Protein AF-Q5UYS5-F1 (afdb_monomer_lite)

Sequence (102 aa):
MVGASEKARARRQLAERAYGKGWRSFDYPACERCSPDSDGIPYCQWKDRAVRESDDCGPDCGGHEAADPPAVDGDSLRAERTPWRADPDGRGRRQSGLDRFG

Radius of gyration: 20.95 Å; chains: 1; bounding box: 36×44×56 Å

InterPro domains:
  IPR043901 Protein of unknown function DUF5787 [PF19100] (2-65)

Organism: Haloarcula marismortui (strain ATCC 43049 / DSM 3752 / JCM 8966 / VKM B-1809) (NCBI:txid272569)

Structure (mmCIF, N/CA/C/O backbone):
data_AF-Q5UYS5-F1
#
_entry.id   AF-Q5UYS5-F1
#
loop_
_atom_site.group_PDB
_atom_site.id
_atom_site.type_symbol
_atom_site.label_atom_id
_atom_site.label_alt_id
_atom_site.label_comp_id
_atom_site.label_asym_id
_atom_site.label_entity_id
_atom_site.label_seq_id
_atom_site.pdbx_PDB_ins_code
_atom_site.Cartn_x
_atom_site.Cartn_y
_atom_site.Cartn_z
_atom_site.occupancy
_atom_site.B_iso_or_equiv
_atom_site.auth_seq_id
_atom_site.auth_comp_id
_atom_site.auth_asym_id
_atom_site.auth_atom_id
_atom_site.pdbx_PDB_model_num
ATOM 1 N N . MET A 1 1 ? -12.764 23.679 -29.410 1.00 69.00 1 MET A N 1
ATOM 2 C CA . MET A 1 1 ? -11.428 23.053 -29.260 1.00 69.00 1 MET A CA 1
ATOM 3 C C . MET A 1 1 ? -11.132 22.967 -27.769 1.00 69.00 1 MET A C 1
ATOM 5 O O . MET A 1 1 ? -11.297 23.977 -27.104 1.00 69.00 1 MET A O 1
ATOM 9 N N . VAL A 1 2 ? -10.768 21.800 -27.230 1.00 82.69 2 VAL A N 1
ATOM 10 C CA . VAL A 1 2 ? -10.487 21.651 -25.785 1.00 82.69 2 VAL A CA 1
ATOM 11 C C . VAL A 1 2 ? -9.112 22.243 -25.452 1.00 82.69 2 VAL A C 1
ATOM 13 O O . VAL A 1 2 ? -8.126 21.912 -26.122 1.00 82.69 2 VAL A O 1
ATOM 16 N N . GLY A 1 3 ? -9.050 23.097 -24.425 1.00 94.56 3 GLY A N 1
ATOM 17 C CA . GLY A 1 3 ? -7.836 23.796 -23.990 1.00 94.56 3 GLY A CA 1
ATOM 18 C C . GLY A 1 3 ? -6.810 22.892 -23.293 1.00 94.56 3 GLY A C 1
ATOM 19 O O . GLY A 1 3 ? -7.115 21.782 -22.856 1.00 94.56 3 GLY A O 1
ATOM 20 N N . ALA A 1 4 ? -5.564 23.358 -23.179 1.00 95.06 4 ALA A N 1
ATOM 21 C CA . ALA A 1 4 ? -4.472 22.572 -22.593 1.00 95.06 4 ALA A CA 1
ATOM 22 C C . ALA A 1 4 ? -4.698 22.230 -21.105 1.00 95.06 4 ALA A C 1
ATOM 24 O O . ALA A 1 4 ? -4.446 21.099 -20.691 1.00 95.06 4 ALA A O 1
ATOM 25 N N . SER A 1 5 ? -5.225 23.173 -20.319 1.00 94.38 5 SER A N 1
ATOM 26 C CA . SER A 1 5 ? -5.543 22.983 -18.895 1.00 94.38 5 SER A CA 1
ATOM 27 C C . SER A 1 5 ? -6.643 21.943 -18.677 1.00 94.38 5 SER A C 1
ATOM 29 O O . SER A 1 5 ? -6.548 21.091 -17.796 1.00 94.38 5 SER A O 1
ATOM 31 N N . GLU A 1 6 ? -7.663 21.965 -19.527 1.00 96.44 6 GLU A N 1
ATOM 32 C CA . GLU A 1 6 ? -8.788 21.037 -19.479 1.00 96.44 6 GLU A CA 1
ATOM 33 C C . GLU A 1 6 ? -8.343 19.610 -19.839 1.00 96.44 6 GLU A C 1
ATOM 35 O O . GLU A 1 6 ? -8.683 18.652 -19.141 1.00 96.44 6 GLU A O 1
ATOM 40 N N . LYS A 1 7 ? -7.455 19.475 -20.836 1.00 94.50 7 LYS A N 1
ATOM 41 C CA . LYS A 1 7 ? -6.773 18.207 -21.144 1.00 94.50 7 LYS A CA 1
ATOM 42 C C . LYS A 1 7 ? -5.914 17.716 -19.978 1.00 94.50 7 LYS A C 1
ATOM 44 O O . LYS A 1 7 ? -5.927 16.522 -19.686 1.00 94.50 7 LYS A O 1
ATOM 49 N N . ALA A 1 8 ? -5.174 18.600 -19.307 1.00 95.00 8 ALA A N 1
ATOM 50 C CA . ALA A 1 8 ? -4.351 18.230 -18.156 1.00 95.00 8 ALA A CA 1
ATOM 51 C C . ALA A 1 8 ? -5.208 17.724 -16.983 1.00 95.00 8 ALA A C 1
ATOM 53 O O . ALA A 1 8 ? -4.907 16.678 -16.408 1.00 95.00 8 ALA A O 1
ATOM 54 N N . ARG A 1 9 ? -6.324 18.404 -16.684 1.00 94.69 9 ARG A N 1
ATOM 55 C CA . ARG A 1 9 ? -7.273 17.993 -15.638 1.00 94.69 9 ARG A CA 1
ATOM 56 C C . ARG A 1 9 ? -7.882 16.623 -15.930 1.00 94.69 9 ARG A C 1
ATOM 58 O O . ARG A 1 9 ? -7.895 15.768 -15.050 1.00 94.69 9 ARG A O 1
ATOM 65 N N . ALA A 1 10 ? -8.339 16.404 -17.164 1.00 94.56 10 ALA A N 1
ATOM 66 C CA . ALA A 1 10 ? -8.924 15.131 -17.577 1.00 94.56 10 ALA A CA 1
ATOM 67 C C . ALA A 1 10 ? -7.905 13.979 -17.517 1.00 94.56 10 ALA A C 1
ATOM 69 O O . ALA A 1 10 ? -8.226 12.897 -17.034 1.00 94.56 10 ALA A O 1
ATOM 70 N N . ARG A 1 11 ? -6.657 14.216 -17.947 1.00 94.56 11 ARG A N 1
ATOM 71 C CA . ARG A 1 11 ? -5.570 13.228 -17.846 1.00 94.56 11 ARG A CA 1
ATOM 72 C C . ARG A 1 11 ? -5.245 12.875 -16.402 1.00 94.56 11 ARG A C 1
ATOM 74 O O . ARG A 1 11 ? -5.061 11.700 -16.113 1.00 94.56 11 ARG A O 1
ATOM 81 N N . ARG A 1 12 ? -5.214 13.865 -15.505 1.00 86.75 12 ARG A N 1
ATOM 82 C CA . ARG A 1 12 ? -4.979 13.631 -14.078 1.00 86.75 12 ARG A CA 1
ATOM 83 C C . ARG A 1 12 ? -6.090 12.787 -13.457 1.00 86.75 12 ARG A C 1
ATOM 85 O O . ARG A 1 12 ? -5.783 11.773 -12.856 1.00 86.75 12 ARG A O 1
ATOM 92 N N . GLN A 1 13 ? -7.357 13.120 -13.695 1.00 87.00 13 GLN A N 1
ATOM 93 C CA . GLN A 1 13 ? -8.489 12.326 -13.191 1.00 87.00 13 GLN A CA 1
ATOM 94 C C . GLN A 1 13 ? -8.509 10.906 -13.761 1.00 87.00 13 GLN A C 1
ATOM 96 O O . GLN A 1 13 ? -8.809 9.945 -13.056 1.00 87.00 13 GLN A O 1
ATOM 101 N N . LEU A 1 14 ? -8.169 10.754 -15.045 1.00 86.19 14 LEU A N 1
ATOM 102 C CA . LEU A 1 14 ? -8.024 9.440 -15.657 1.00 86.19 14 LEU A CA 1
ATOM 103 C C . LEU A 1 14 ? -6.888 8.653 -15.001 1.00 86.19 14 LEU A C 1
ATOM 105 O O . LEU A 1 14 ? -7.077 7.476 -14.727 1.00 86.19 14 LEU A O 1
ATOM 109 N N . ALA A 1 15 ? -5.750 9.293 -14.728 1.00 79.56 15 ALA A N 1
ATOM 110 C CA . ALA A 1 15 ? -4.618 8.670 -14.055 1.00 79.56 15 ALA A CA 1
ATOM 111 C C . ALA A 1 15 ? -4.951 8.303 -12.599 1.00 79.56 15 ALA A C 1
ATOM 113 O O . ALA A 1 15 ? -4.675 7.190 -12.181 1.00 79.56 15 ALA A O 1
ATOM 114 N N . GLU A 1 16 ? -5.625 9.172 -11.852 1.00 78.88 16 GLU A N 1
ATOM 115 C CA . GLU A 1 16 ? -6.111 8.896 -10.493 1.00 78.88 16 GLU A CA 1
ATOM 116 C C . GLU A 1 16 ? -7.126 7.743 -10.483 1.00 78.88 16 GLU A C 1
ATOM 118 O O . GLU A 1 16 ? -7.099 6.889 -9.606 1.00 78.88 16 GLU A O 1
ATOM 123 N N . ARG A 1 17 ? -7.994 7.637 -11.493 1.00 75.06 17 ARG A N 1
ATOM 124 C CA . ARG A 1 17 ? -8.952 6.526 -11.588 1.00 75.06 17 ARG A CA 1
ATOM 125 C C . ARG A 1 17 ? -8.301 5.217 -12.040 1.00 75.06 17 ARG A C 1
ATOM 127 O O . ARG A 1 17 ? -8.645 4.157 -11.526 1.00 75.06 17 ARG A O 1
ATOM 134 N N . ALA A 1 18 ? -7.424 5.289 -13.039 1.00 70.31 18 ALA A N 1
ATOM 135 C CA . ALA A 1 18 ? -6.793 4.128 -13.661 1.00 70.31 18 ALA A CA 1
ATOM 136 C C . ALA A 1 18 ? -5.635 3.574 -12.823 1.00 70.31 18 ALA A C 1
ATOM 138 O O . ALA A 1 18 ? -5.451 2.363 -12.781 1.00 70.31 18 ALA A O 1
ATOM 139 N N . TYR A 1 19 ? -4.885 4.451 -12.154 1.00 64.94 19 TYR A N 1
ATOM 140 C CA . TYR A 1 19 ? -3.681 4.120 -11.388 1.00 64.94 19 TYR A CA 1
ATOM 141 C C . TYR A 1 19 ? -3.785 4.460 -9.893 1.00 64.94 19 TYR A C 1
ATOM 143 O O . TYR A 1 19 ? -3.000 3.934 -9.115 1.00 64.94 19 TYR A O 1
ATOM 151 N N . GLY A 1 20 ? -4.735 5.300 -9.460 1.00 58.28 20 GLY A N 1
ATOM 152 C CA . GLY A 1 20 ? -4.956 5.608 -8.034 1.00 58.28 20 GLY A CA 1
ATOM 153 C C . GLY A 1 20 ? -5.720 4.521 -7.274 1.00 58.28 20 GLY A C 1
ATOM 154 O O . GLY A 1 20 ? -5.755 4.526 -6.048 1.00 58.28 20 GLY A O 1
ATOM 155 N N . LYS A 1 21 ? -6.242 3.506 -7.973 1.00 55.44 21 LYS A N 1
ATOM 156 C CA . LYS A 1 21 ? -6.293 2.154 -7.407 1.00 55.44 21 LYS A CA 1
ATOM 157 C C . LYS A 1 21 ? -4.918 1.562 -7.650 1.00 55.44 21 LYS A C 1
ATOM 159 O O . LYS A 1 21 ? -4.702 0.989 -8.715 1.00 55.44 21 LYS A O 1
ATOM 164 N N . GLY A 1 22 ? -4.013 1.825 -6.707 1.00 50.88 22 GLY A N 1
ATOM 165 C CA . GLY A 1 22 ? -2.596 1.516 -6.806 1.00 50.88 22 GLY A CA 1
ATOM 166 C C . GLY A 1 22 ? -2.343 0.223 -7.567 1.00 50.88 22 GLY A C 1
ATOM 167 O O . GLY A 1 22 ? -2.967 -0.812 -7.308 1.00 50.88 22 GLY A O 1
ATOM 168 N N . TRP A 1 23 ? -1.380 0.270 -8.487 1.00 47.12 23 TRP A N 1
ATOM 169 C CA . TRP A 1 23 ? -0.546 -0.909 -8.673 1.00 47.12 23 TRP A CA 1
ATOM 170 C C . TRP A 1 23 ? -0.233 -1.431 -7.274 1.00 47.12 23 TRP A C 1
ATOM 172 O O . TRP A 1 23 ? 0.150 -0.637 -6.422 1.00 47.12 23 TRP A O 1
ATOM 182 N N . ARG A 1 24 ? -0.568 -2.698 -7.020 1.00 57.59 24 ARG A N 1
ATOM 183 C CA . ARG A 1 24 ? -0.666 -3.314 -5.691 1.00 57.59 24 ARG A CA 1
ATOM 184 C C . ARG A 1 24 ? 0.689 -3.337 -4.960 1.00 57.59 24 ARG A C 1
ATOM 186 O O . ARG A 1 24 ? 1.260 -4.403 -4.780 1.00 57.59 24 ARG A O 1
ATOM 193 N N . SER A 1 25 ? 1.218 -2.187 -4.564 1.00 53.34 25 SER A N 1
ATOM 194 C CA . SER A 1 25 ? 2.156 -2.063 -3.459 1.00 53.34 25 SER A CA 1
ATOM 195 C C . SER A 1 25 ? 1.300 -1.738 -2.246 1.00 53.34 25 SER A C 1
ATOM 197 O O . SER A 1 25 ? 0.832 -0.612 -2.086 1.00 53.34 25 SER A O 1
ATOM 199 N N . PHE A 1 26 ? 0.992 -2.764 -1.466 1.00 65.50 26 PHE A N 1
ATOM 200 C CA . PHE A 1 26 ? 0.429 -2.579 -0.142 1.00 65.50 26 PHE A CA 1
ATOM 201 C C . PHE A 1 26 ? 1.585 -2.752 0.826 1.00 65.50 26 PHE A C 1
ATOM 203 O O . PHE A 1 26 ? 2.241 -3.793 0.794 1.00 65.50 26 PHE A O 1
ATOM 210 N N . ASP A 1 27 ? 1.828 -1.748 1.659 1.00 80.56 27 ASP A N 1
ATOM 211 C CA . ASP A 1 27 ? 2.545 -2.010 2.895 1.00 80.56 27 ASP A CA 1
ATOM 212 C C . ASP A 1 27 ? 1.656 -2.913 3.754 1.00 80.56 27 ASP A C 1
ATOM 214 O O . ASP A 1 27 ? 0.425 -2.760 3.795 1.00 80.56 27 ASP A O 1
ATOM 218 N N . TYR A 1 28 ? 2.265 -3.910 4.392 1.00 89.06 28 TYR A N 1
ATOM 219 C CA . TYR A 1 28 ? 1.537 -4.732 5.344 1.00 89.06 28 TYR A CA 1
ATOM 220 C C . TYR A 1 28 ? 1.289 -3.917 6.619 1.00 89.06 28 TYR A C 1
ATOM 222 O O . TYR A 1 28 ? 2.202 -3.235 7.087 1.00 89.06 28 TYR A O 1
ATOM 230 N N . PRO A 1 29 ? 0.077 -3.978 7.201 1.00 91.88 29 PRO A N 1
ATOM 231 C CA . PRO A 1 29 ? -0.196 -3.329 8.475 1.00 91.88 29 PRO A CA 1
ATOM 232 C C . PRO A 1 29 ? 0.784 -3.788 9.560 1.00 91.88 29 PRO A C 1
ATOM 234 O O . PRO A 1 29 ? 0.935 -4.989 9.784 1.00 91.88 29 PRO A O 1
ATOM 237 N N . ALA A 1 30 ? 1.394 -2.834 10.266 1.00 94.31 30 ALA A N 1
ATOM 238 C CA . ALA A 1 30 ? 2.215 -3.060 11.460 1.00 94.31 30 ALA A CA 1
ATOM 239 C C . ALA A 1 30 ? 1.330 -3.419 12.672 1.00 94.31 30 ALA A C 1
ATOM 241 O O . ALA A 1 30 ? 1.215 -2.657 13.633 1.00 94.31 30 ALA A O 1
ATOM 242 N N . CYS A 1 31 ? 0.585 -4.522 12.567 1.00 95.75 31 CYS A N 1
ATOM 243 C CA . CYS A 1 31 ? -0.467 -4.892 13.504 1.00 95.75 31 CYS A CA 1
ATOM 244 C C . CYS A 1 31 ? -0.484 -6.404 13.751 1.00 95.75 31 CYS A C 1
ATOM 246 O O . CYS A 1 31 ? -0.633 -7.169 12.800 1.00 95.75 31 CYS A O 1
ATOM 248 N N . GLU A 1 32 ? -0.459 -6.826 15.017 1.00 95.56 32 GLU A N 1
ATOM 249 C CA . GLU A 1 32 ? -0.479 -8.239 15.442 1.00 95.56 32 GLU A CA 1
ATOM 250 C C . GLU A 1 32 ? -1.705 -8.989 14.896 1.00 95.56 32 GLU A C 1
ATOM 252 O O . GLU A 1 32 ? -1.682 -10.181 14.596 1.00 95.56 32 GLU A O 1
ATOM 257 N N . ARG A 1 33 ? -2.815 -8.269 14.710 1.00 94.12 33 ARG A N 1
ATOM 258 C CA . ARG A 1 33 ? -4.080 -8.838 14.221 1.00 94.12 33 ARG A CA 1
ATOM 259 C C . ARG A 1 33 ? -4.151 -8.960 12.704 1.00 94.12 33 ARG A C 1
ATOM 261 O O . ARG A 1 33 ? -5.178 -9.410 12.184 1.00 94.12 33 ARG A O 1
ATOM 268 N N . CYS A 1 34 ? -3.115 -8.527 11.991 1.00 94.44 34 CYS A N 1
ATOM 269 C CA . CYS A 1 34 ? -3.006 -8.694 10.554 1.00 94.44 34 CYS A CA 1
ATOM 270 C C . CYS A 1 34 ? -2.371 -10.051 10.237 1.00 94.44 34 CYS A C 1
ATOM 272 O O . CYS A 1 34 ? -1.179 -10.253 10.434 1.00 94.44 34 CYS A O 1
ATOM 274 N N . SER A 1 35 ? -3.163 -10.970 9.691 1.00 94.62 35 SER A N 1
ATOM 275 C CA . SER A 1 35 ? -2.691 -12.270 9.215 1.00 94.62 35 SER A CA 1
ATOM 276 C C . SER A 1 35 ? -2.953 -12.359 7.715 1.00 94.62 35 SER A C 1
ATOM 278 O O . SER A 1 35 ? -4.103 -12.515 7.319 1.00 94.62 35 SER A O 1
ATOM 280 N N . PRO A 1 36 ? -1.940 -12.173 6.854 1.00 92.50 36 PRO A N 1
ATOM 281 C CA . PRO A 1 36 ? -2.127 -12.326 5.420 1.00 92.50 36 PRO A CA 1
ATOM 282 C C . PRO A 1 36 ? -2.589 -13.742 5.071 1.00 92.50 36 PRO A C 1
ATOM 284 O O . PRO A 1 36 ? -2.118 -14.712 5.664 1.00 92.50 36 PRO A O 1
ATOM 287 N N . ASP A 1 37 ? -3.499 -13.863 4.109 1.00 89.06 37 ASP A N 1
ATOM 288 C CA . ASP A 1 37 ? -3.941 -15.169 3.621 1.00 89.06 37 ASP A CA 1
ATOM 289 C C . ASP A 1 37 ? -2.886 -15.842 2.719 1.00 89.06 37 ASP A C 1
ATOM 291 O O . ASP A 1 37 ? -1.800 -15.311 2.469 1.00 89.06 37 ASP A O 1
ATOM 295 N N . SER A 1 38 ? -3.214 -17.025 2.187 1.00 88.94 38 SER A N 1
ATOM 296 C CA . SER A 1 38 ? -2.333 -17.749 1.261 1.00 88.94 38 SER A CA 1
ATOM 297 C C . SER A 1 38 ? -2.000 -16.966 -0.008 1.00 88.94 38 SER A C 1
ATOM 299 O O . SER A 1 38 ? -1.049 -17.318 -0.701 1.00 88.94 38 SER A O 1
ATOM 301 N N . ASP A 1 39 ? -2.788 -15.944 -0.343 1.00 87.62 39 ASP A N 1
ATOM 302 C CA . ASP A 1 39 ? -2.599 -1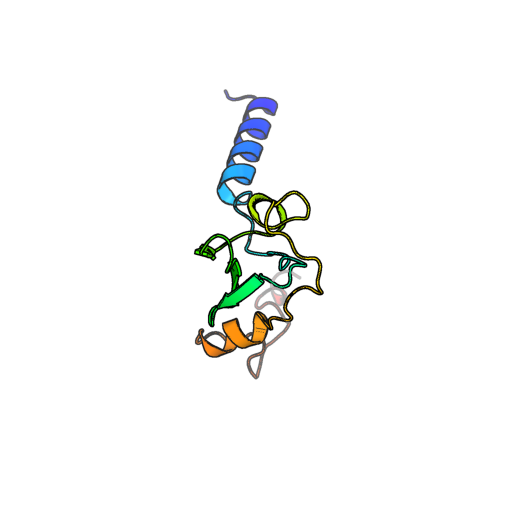5.092 -1.511 1.00 87.62 39 ASP A CA 1
ATOM 303 C C . ASP A 1 39 ? -1.724 -13.870 -1.208 1.00 87.62 39 ASP A C 1
ATOM 305 O O . ASP A 1 39 ? -1.452 -13.071 -2.109 1.00 87.62 39 ASP A O 1
ATOM 309 N N . GLY A 1 40 ? -1.266 -13.730 0.040 1.00 89.81 40 GLY A N 1
ATOM 310 C CA . GLY A 1 40 ? -0.553 -12.554 0.515 1.00 89.81 40 GLY A CA 1
ATOM 311 C C . GLY A 1 40 ? -1.468 -11.336 0.625 1.00 89.81 40 GLY A C 1
ATOM 312 O O . GLY A 1 40 ? -1.007 -10.202 0.533 1.00 89.81 40 GLY A O 1
ATOM 313 N N . ILE A 1 41 ? -2.781 -11.525 0.766 1.00 90.19 41 ILE A N 1
ATOM 314 C CA . ILE A 1 41 ? -3.704 -10.410 0.970 1.00 90.19 41 ILE A CA 1
ATOM 315 C C . ILE A 1 41 ? -3.788 -10.131 2.475 1.00 90.19 41 ILE A C 1
ATOM 317 O O . ILE A 1 41 ? -4.151 -11.034 3.229 1.00 90.19 41 ILE A O 1
ATOM 321 N N . PRO A 1 42 ? -3.496 -8.899 2.943 1.00 91.88 42 PRO A N 1
ATOM 322 C CA . PRO A 1 42 ? -3.632 -8.553 4.354 1.00 91.88 42 PRO A CA 1
ATOM 323 C C . PRO A 1 42 ? -5.068 -8.772 4.846 1.00 91.88 42 PRO A C 1
ATOM 325 O O . PRO A 1 42 ? -6.005 -8.145 4.338 1.00 91.88 42 PRO A O 1
ATOM 328 N N . TYR A 1 43 ? -5.241 -9.625 5.856 1.00 93.31 43 TYR A N 1
ATOM 329 C CA . TYR A 1 43 ? -6.530 -9.898 6.487 1.00 93.31 43 TYR A CA 1
ATOM 330 C C . TYR A 1 43 ? -6.504 -9.477 7.954 1.00 93.31 43 TYR A C 1
ATOM 332 O O . TYR A 1 43 ? -5.625 -9.870 8.720 1.00 93.31 43 TYR A O 1
ATOM 340 N N . CYS A 1 44 ? -7.474 -8.662 8.361 1.00 95.38 44 CYS A N 1
ATOM 341 C CA . CYS A 1 44 ? -7.606 -8.238 9.748 1.00 95.38 44 CYS A CA 1
ATOM 342 C C . CYS A 1 44 ? -8.545 -9.188 10.482 1.00 95.38 4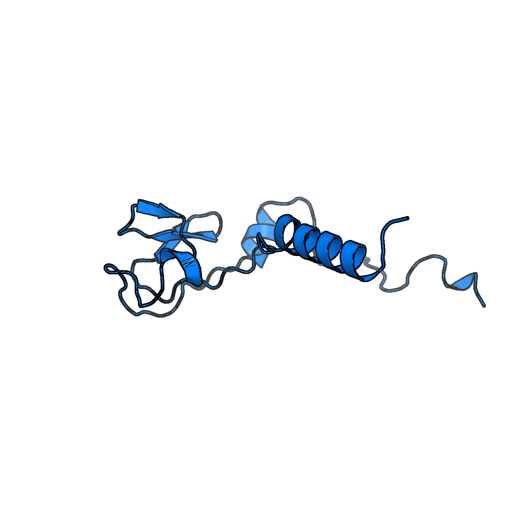4 CYS A C 1
ATOM 344 O O . CYS A 1 44 ? -9.745 -9.203 10.211 1.00 95.38 44 CYS A O 1
ATOM 346 N N . GLN A 1 45 ? -8.021 -9.906 11.473 1.00 95.12 45 GLN A N 1
ATOM 347 C CA . GLN A 1 45 ? -8.810 -10.840 12.280 1.00 95.12 45 GLN A CA 1
ATOM 348 C C . GLN A 1 45 ? -9.885 -10.131 13.120 1.00 95.12 45 GLN A C 1
ATOM 350 O O . GLN A 1 45 ? -10.935 -10.696 13.395 1.00 95.12 45 GLN A O 1
ATOM 355 N N . TRP A 1 46 ? -9.654 -8.872 13.509 1.00 95.25 46 TRP A N 1
ATOM 356 C CA . TRP A 1 46 ? -10.622 -8.098 14.296 1.00 95.25 46 TRP A CA 1
ATOM 357 C C . TRP A 1 46 ? -11.809 -7.581 13.471 1.00 95.25 46 TRP A C 1
ATOM 359 O O . TRP A 1 46 ? -12.928 -7.533 13.972 1.00 95.25 46 TRP A O 1
ATOM 369 N N . LYS A 1 47 ? -11.576 -7.188 12.211 1.00 94.62 47 LYS A N 1
ATOM 370 C CA . LYS A 1 47 ? -12.639 -6.726 11.296 1.00 94.62 47 LYS A CA 1
ATOM 371 C C . LYS A 1 47 ? -13.252 -7.858 10.474 1.00 94.62 47 LYS A C 1
ATOM 373 O O . LYS A 1 47 ? -14.231 -7.605 9.778 1.00 94.62 47 LYS A O 1
ATOM 378 N N . ASP A 1 48 ? -12.633 -9.033 10.511 1.00 95.62 48 ASP A N 1
ATOM 379 C CA . ASP A 1 48 ? -12.977 -10.215 9.725 1.00 95.62 48 ASP A CA 1
ATOM 380 C C . ASP A 1 48 ? -13.109 -9.922 8.219 1.00 95.62 48 ASP A C 1
ATOM 382 O O . ASP A 1 48 ? -14.114 -10.215 7.575 1.00 95.62 48 ASP A O 1
ATOM 386 N N . ARG A 1 49 ? -12.100 -9.242 7.657 1.00 94.25 49 ARG A N 1
ATOM 387 C CA . ARG A 1 49 ? -12.025 -8.938 6.220 1.00 94.25 49 ARG A CA 1
ATOM 388 C C . ARG A 1 49 ? -10.615 -8.573 5.771 1.00 94.25 49 ARG A C 1
ATOM 390 O O . ARG A 1 49 ? -9.770 -8.179 6.578 1.00 94.25 49 ARG A O 1
ATOM 39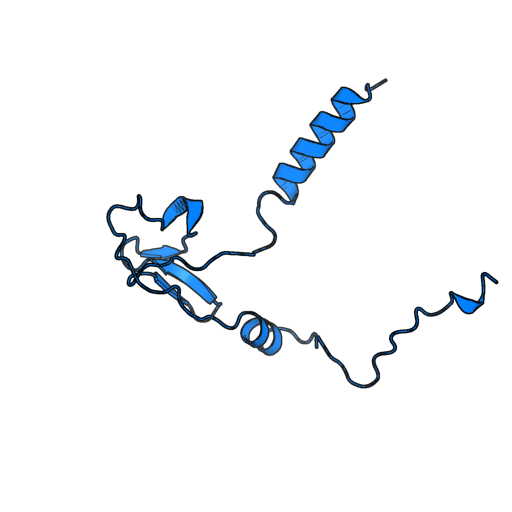7 N N . ALA A 1 50 ? -10.414 -8.577 4.454 1.00 92.81 50 ALA A N 1
ATOM 398 C CA . ALA A 1 50 ? -9.251 -7.963 3.826 1.00 92.81 50 ALA A CA 1
ATOM 399 C C . ALA A 1 50 ? -9.200 -6.444 4.089 1.00 92.81 50 ALA A C 1
ATOM 401 O O . ALA A 1 50 ? -10.233 -5.755 4.089 1.00 92.81 50 ALA A O 1
ATOM 402 N N . VAL A 1 51 ? -7.991 -5.929 4.310 1.00 90.88 51 VAL A N 1
ATOM 403 C CA . VAL A 1 51 ? -7.729 -4.537 4.706 1.00 90.88 51 VAL A CA 1
ATOM 404 C C . VAL A 1 51 ? -6.537 -3.949 3.960 1.00 90.88 51 VAL A C 1
ATOM 406 O O . VAL A 1 51 ? -5.705 -4.669 3.412 1.00 90.88 51 VAL A O 1
ATOM 409 N N . ARG A 1 52 ? -6.429 -2.621 3.977 1.00 87.38 52 ARG A N 1
ATOM 410 C CA . ARG A 1 52 ? -5.190 -1.899 3.661 1.00 87.38 52 ARG A CA 1
ATOM 411 C C . ARG A 1 52 ? -4.652 -1.203 4.898 1.00 87.38 52 ARG A C 1
ATOM 413 O O . ARG A 1 52 ? -5.437 -0.723 5.712 1.00 87.38 52 ARG A O 1
ATOM 420 N N . GLU A 1 53 ? -3.333 -1.109 5.007 1.00 87.12 53 GLU A N 1
AT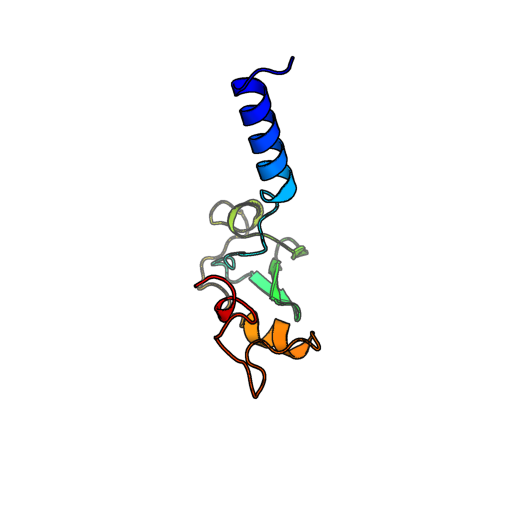OM 421 C CA . GLU A 1 53 ? -2.667 -0.370 6.083 1.00 87.12 53 GLU A CA 1
ATOM 422 C C . GLU A 1 53 ? -3.203 1.066 6.171 1.00 87.12 53 GLU A C 1
ATOM 424 O O . GLU A 1 53 ? -3.806 1.423 7.181 1.00 87.12 53 GLU A O 1
ATOM 429 N N . SER A 1 54 ? -3.137 1.820 5.073 1.00 83.50 54 SER A N 1
ATOM 430 C CA . SER A 1 54 ? -3.383 3.267 5.108 1.00 83.50 54 SER A CA 1
ATOM 431 C C . SER A 1 54 ? -4.857 3.651 5.245 1.00 83.50 54 SER A C 1
ATOM 433 O O . SER A 1 54 ? -5.171 4.721 5.756 1.00 83.50 54 SER A O 1
ATOM 435 N N . ASP A 1 55 ? -5.765 2.784 4.783 1.00 86.06 55 ASP A N 1
ATOM 436 C CA . ASP A 1 55 ? -7.206 3.070 4.753 1.00 86.06 55 ASP A CA 1
ATOM 437 C C . ASP A 1 55 ? -7.957 2.419 5.929 1.00 86.06 55 ASP A C 1
ATOM 439 O O . ASP A 1 55 ? -8.944 2.964 6.422 1.00 86.06 55 ASP A O 1
ATOM 443 N N . ASP A 1 56 ? -7.540 1.220 6.353 1.00 89.88 56 ASP A N 1
ATOM 444 C CA . ASP A 1 56 ? -8.359 0.348 7.202 1.00 89.88 56 ASP A CA 1
ATOM 445 C C . ASP A 1 56 ? -7.679 -0.079 8.512 1.00 89.88 56 ASP A C 1
ATOM 447 O O . ASP A 1 56 ? -8.377 -0.259 9.516 1.00 89.88 56 ASP A O 1
ATOM 451 N N . CYS A 1 57 ? -6.363 -0.329 8.500 1.00 91.94 57 CYS A N 1
ATOM 452 C CA . CYS A 1 57 ? -5.643 -1.041 9.567 1.00 91.94 57 CYS A CA 1
ATOM 453 C C . CYS A 1 57 ? -4.374 -0.312 10.054 1.00 91.94 57 CYS A C 1
ATOM 455 O O . CYS A 1 57 ? -3.399 -0.948 10.446 1.00 91.94 57 CYS A O 1
ATOM 457 N N . GLY A 1 58 ? -4.405 1.019 10.057 1.00 90.31 58 GLY A N 1
ATOM 458 C CA . GLY A 1 58 ? -3.362 1.863 10.642 1.00 90.31 58 GLY A CA 1
ATOM 459 C C . GLY A 1 58 ? -3.544 2.110 12.151 1.00 90.31 58 GLY A C 1
ATOM 460 O O . GLY A 1 58 ? -4.482 1.573 12.752 1.00 90.31 58 GLY A O 1
ATOM 461 N N . PRO A 1 59 ? -2.691 2.956 12.759 1.00 90.75 59 PRO A N 1
ATOM 462 C CA . PRO A 1 59 ? -2.719 3.277 14.193 1.00 90.75 59 PRO A CA 1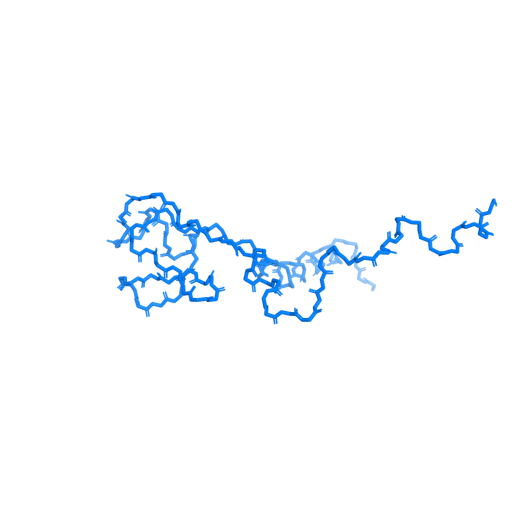
ATOM 463 C C . PRO A 1 59 ? -4.050 3.843 14.707 1.00 90.75 59 PRO A C 1
ATOM 465 O O . PRO A 1 59 ? -4.390 3.656 15.871 1.00 90.75 59 PRO A O 1
ATOM 468 N N . ASP A 1 60 ? -4.831 4.486 13.836 1.00 91.69 60 ASP A N 1
ATOM 469 C CA . ASP A 1 60 ? -6.144 5.053 14.174 1.00 91.69 60 ASP A CA 1
ATOM 470 C C . ASP A 1 60 ? -7.267 3.997 14.234 1.00 91.69 60 ASP A C 1
ATOM 472 O O . ASP A 1 60 ? -8.408 4.288 14.606 1.00 91.69 60 ASP A O 1
ATOM 476 N N . CYS A 1 61 ? -6.987 2.748 13.851 1.00 94.38 61 CYS A N 1
ATOM 477 C CA . CYS A 1 61 ? -7.954 1.664 13.958 1.00 94.38 61 CYS A CA 1
ATOM 478 C C . CYS A 1 61 ? -8.146 1.272 15.432 1.00 94.38 61 CYS A C 1
ATOM 480 O O . CYS A 1 61 ? -7.202 0.884 16.107 1.00 94.38 61 CYS A O 1
ATOM 482 N N . GLY A 1 62 ? -9.392 1.252 15.919 1.00 94.00 62 GLY A N 1
ATOM 483 C CA . GLY A 1 62 ? -9.691 0.881 17.314 1.00 94.00 62 GLY A CA 1
ATOM 484 C C . GLY A 1 62 ? -9.306 -0.551 17.723 1.00 94.00 62 GLY A C 1
ATOM 485 O O . GLY A 1 62 ? -9.295 -0.858 18.909 1.00 94.00 62 GLY A O 1
ATOM 486 N N . GLY A 1 63 ? -9.000 -1.425 16.759 1.00 92.88 63 GLY A N 1
ATOM 487 C CA . GLY A 1 63 ? -8.456 -2.767 16.991 1.00 92.88 63 GLY A CA 1
ATOM 488 C C . GLY A 1 63 ? -6.976 -2.905 16.628 1.00 92.88 63 GLY A C 1
ATOM 489 O O . GLY A 1 63 ? -6.526 -4.028 16.419 1.00 92.88 63 GLY A O 1
ATOM 490 N N . HIS A 1 64 ? -6.257 -1.793 16.452 1.00 94.38 64 HIS A N 1
ATOM 491 C CA . HIS A 1 64 ? -4.830 -1.800 16.154 1.00 94.38 64 HIS A CA 1
ATOM 492 C C . HIS A 1 64 ? -4.026 -2.262 17.371 1.00 94.38 64 HIS A C 1
ATOM 494 O O . HIS A 1 64 ? -4.246 -1.806 18.491 1.00 94.38 64 HIS A O 1
ATOM 500 N N . GLU A 1 65 ? -3.080 -3.158 17.131 1.00 95.19 65 GLU A N 1
ATOM 501 C CA . GLU A 1 65 ? -2.193 -3.714 18.142 1.00 95.19 65 GLU A CA 1
ATOM 502 C C . GLU A 1 65 ? -0.790 -3.723 17.550 1.00 95.19 65 GLU A C 1
ATOM 504 O O . GLU A 1 65 ? -0.514 -4.527 16.667 1.00 95.19 65 GLU A O 1
ATOM 509 N N . ALA A 1 66 ? 0.048 -2.767 17.958 1.00 94.88 66 ALA A N 1
ATOM 510 C CA . ALA A 1 66 ? 1.322 -2.498 17.299 1.00 94.88 66 ALA A CA 1
ATOM 511 C C . ALA A 1 66 ? 2.246 -3.725 17.327 1.00 94.88 66 ALA A C 1
ATOM 513 O O . ALA A 1 66 ? 2.561 -4.248 18.396 1.00 94.88 66 ALA A O 1
ATOM 514 N N . ALA A 1 67 ? 2.697 -4.138 16.148 1.00 94.50 67 ALA A N 1
ATOM 515 C CA . ALA A 1 67 ? 3.644 -5.227 15.945 1.00 94.50 67 ALA A CA 1
ATOM 516 C C . ALA A 1 67 ? 4.417 -5.000 14.642 1.00 94.50 67 ALA A C 1
ATOM 518 O O . ALA A 1 67 ? 4.090 -4.097 13.865 1.00 94.50 67 ALA A O 1
ATOM 519 N N . ASP A 1 68 ? 5.423 -5.829 14.381 1.00 93.44 68 ASP A N 1
ATOM 520 C CA . ASP A 1 68 ? 6.117 -5.786 13.099 1.00 93.44 68 ASP A CA 1
ATOM 521 C C . ASP A 1 68 ? 5.174 -6.221 11.962 1.00 93.44 68 ASP A C 1
ATOM 523 O O . ASP A 1 68 ? 4.392 -7.164 12.125 1.00 93.44 68 ASP A O 1
ATOM 527 N N . PRO A 1 69 ? 5.228 -5.560 10.792 1.00 91.38 69 PRO A N 1
ATOM 528 C CA . PRO A 1 69 ? 4.474 -5.995 9.629 1.00 91.38 69 PRO A CA 1
ATOM 529 C C . PRO A 1 69 ? 4.785 -7.453 9.252 1.00 91.38 69 PRO A C 1
ATOM 531 O O . PRO A 1 69 ? 5.955 -7.848 9.243 1.00 91.38 69 PRO A O 1
ATOM 534 N N . PRO A 1 70 ? 3.773 -8.242 8.852 1.00 90.44 70 PRO A N 1
ATOM 535 C CA . PRO A 1 70 ? 3.979 -9.569 8.292 1.00 90.44 70 PRO A CA 1
ATOM 536 C C . PRO A 1 70 ? 4.994 -9.581 7.142 1.00 90.44 70 PRO A C 1
ATOM 538 O O . PRO A 1 70 ? 4.864 -8.843 6.163 1.00 90.44 70 PRO A O 1
ATOM 541 N N . ALA A 1 71 ? 5.975 -10.478 7.226 1.00 90.75 71 ALA A N 1
ATOM 542 C CA . ALA A 1 71 ? 6.923 -10.719 6.146 1.00 90.75 71 ALA A CA 1
ATOM 543 C C . ALA A 1 71 ? 6.304 -11.669 5.108 1.00 90.75 71 ALA A C 1
ATOM 545 O O . ALA A 1 71 ? 6.316 -12.886 5.283 1.00 90.75 71 ALA A O 1
ATOM 546 N N . VAL A 1 72 ? 5.760 -11.114 4.022 1.00 89.88 72 VAL A N 1
ATOM 547 C CA . VAL A 1 72 ? 5.221 -11.900 2.903 1.00 89.88 72 VAL A CA 1
ATOM 548 C C . VAL A 1 72 ? 6.104 -11.753 1.674 1.00 89.88 72 VAL A C 1
ATOM 550 O O . VAL A 1 72 ? 6.325 -10.650 1.174 1.00 89.88 72 VAL A O 1
ATOM 553 N N . ASP A 1 73 ? 6.545 -12.887 1.139 1.00 90.31 73 ASP A N 1
ATOM 554 C CA . ASP A 1 73 ? 7.280 -12.946 -0.119 1.00 90.31 73 ASP A CA 1
ATOM 555 C C . ASP A 1 73 ? 6.314 -12.952 -1.317 1.00 90.31 73 ASP A C 1
ATOM 557 O O . ASP A 1 73 ? 5.888 -13.993 -1.826 1.00 90.31 73 ASP A O 1
ATOM 561 N N . GLY A 1 74 ? 5.951 -11.751 -1.772 1.00 86.56 74 GLY A N 1
ATOM 562 C CA . GLY A 1 74 ? 5.087 -11.575 -2.939 1.00 86.56 74 GLY A CA 1
ATOM 563 C C . GLY A 1 74 ? 5.710 -12.051 -4.257 1.00 86.56 74 GLY A C 1
ATOM 564 O O . GLY A 1 74 ? 4.974 -12.337 -5.206 1.00 86.56 74 GLY A O 1
ATOM 565 N N . ASP A 1 75 ? 7.038 -12.147 -4.337 1.00 87.00 75 ASP A N 1
ATOM 566 C CA . ASP A 1 75 ? 7.726 -12.605 -5.541 1.00 87.00 75 ASP A CA 1
ATOM 567 C C . ASP A 1 75 ? 7.633 -14.121 -5.684 1.00 87.00 75 ASP A C 1
ATOM 569 O O . ASP A 1 75 ? 7.273 -14.598 -6.767 1.00 87.00 75 ASP A O 1
ATOM 573 N N . SER A 1 76 ? 7.826 -14.860 -4.591 1.00 89.44 76 SER A N 1
ATOM 574 C CA . SER A 1 76 ? 7.601 -16.309 -4.556 1.00 89.44 76 SER A CA 1
ATOM 575 C C . SER A 1 76 ? 6.138 -16.664 -4.834 1.00 89.44 76 SER A C 1
ATOM 577 O O . SER A 1 76 ? 5.865 -17.453 -5.741 1.00 89.44 76 SER A O 1
ATOM 579 N N . LEU A 1 77 ? 5.181 -15.998 -4.170 1.00 90.94 77 LEU A N 1
ATOM 580 C CA . LEU A 1 77 ? 3.745 -16.216 -4.414 1.00 90.94 77 LEU A CA 1
ATOM 581 C C . LEU A 1 77 ? 3.369 -16.010 -5.884 1.00 90.94 77 LEU A C 1
ATOM 583 O O . LEU A 1 77 ? 2.589 -16.771 -6.458 1.00 90.94 77 LEU A O 1
ATOM 587 N N . ARG A 1 78 ? 3.924 -14.974 -6.520 1.00 88.69 78 ARG A N 1
ATOM 588 C CA . ARG A 1 78 ? 3.694 -14.724 -7.943 1.00 88.69 78 ARG A CA 1
ATOM 589 C C . ARG A 1 78 ? 4.288 -15.835 -8.797 1.00 88.69 78 ARG A C 1
ATOM 591 O O . ARG A 1 78 ? 3.585 -16.318 -9.680 1.00 88.69 78 ARG A O 1
ATOM 598 N N . ALA A 1 79 ? 5.542 -16.214 -8.551 1.00 90.50 79 ALA A N 1
ATOM 599 C CA . ALA A 1 79 ? 6.262 -17.220 -9.328 1.00 90.50 79 ALA A CA 1
ATOM 600 C C . ALA A 1 79 ? 5.571 -18.593 -9.303 1.00 90.50 79 ALA A C 1
ATOM 602 O O . ALA A 1 79 ? 5.497 -19.254 -10.334 1.00 90.50 79 ALA A O 1
ATOM 603 N N . GLU A 1 80 ? 5.009 -18.994 -8.162 1.00 91.00 80 GLU A N 1
ATOM 604 C CA . GLU A 1 80 ? 4.282 -20.263 -8.018 1.00 91.00 80 GLU A CA 1
ATOM 605 C C . GLU A 1 80 ? 2.963 -20.306 -8.805 1.00 91.00 80 GLU A C 1
ATOM 607 O O . GLU A 1 80 ? 2.498 -21.374 -9.203 1.00 91.00 80 GLU A O 1
ATOM 612 N N . ARG A 1 81 ? 2.341 -19.146 -9.039 1.00 91.06 81 ARG A N 1
ATOM 613 C CA . ARG A 1 81 ? 0.956 -19.044 -9.534 1.00 91.06 81 ARG A CA 1
ATOM 614 C C . ARG A 1 81 ? 0.841 -18.640 -10.992 1.00 91.06 81 ARG A C 1
ATOM 616 O O . ARG A 1 81 ? -0.264 -18.580 -11.532 1.00 91.06 81 ARG A O 1
ATOM 623 N N . THR A 1 82 ? 1.960 -18.329 -11.633 1.00 87.25 82 THR A N 1
ATOM 624 C CA . THR A 1 82 ? 1.990 -17.893 -13.024 1.00 87.25 82 THR A CA 1
ATOM 625 C C . THR A 1 82 ? 2.938 -18.767 -13.839 1.00 87.25 82 THR A C 1
ATOM 627 O O . THR A 1 82 ? 4.018 -19.110 -13.370 1.00 87.25 82 THR A O 1
ATOM 630 N N . PRO A 1 83 ? 2.594 -19.107 -15.093 1.00 89.25 83 PRO A N 1
ATOM 631 C CA . PRO A 1 83 ? 3.537 -19.767 -15.996 1.00 89.25 83 PRO A CA 1
ATOM 632 C C . PRO A 1 83 ? 4.693 -18.843 -16.419 1.00 89.25 83 PRO A C 1
ATOM 634 O O . PRO A 1 83 ? 5.668 -19.293 -17.022 1.00 89.25 83 PRO A O 1
ATOM 637 N N . TRP A 1 84 ? 4.580 -17.540 -16.152 1.00 90.50 84 TRP A N 1
ATOM 638 C CA . TRP A 1 84 ? 5.605 -16.555 -16.466 1.00 90.50 84 TRP A CA 1
ATOM 639 C C . TRP A 1 84 ? 6.819 -16.681 -15.529 1.00 90.50 84 TRP A C 1
ATOM 641 O O . TRP A 1 84 ? 6.681 -16.690 -14.310 1.00 90.50 84 TRP A O 1
ATOM 651 N N . ARG A 1 85 ? 8.031 -16.723 -16.096 1.00 87.69 85 ARG A N 1
ATOM 652 C CA . ARG A 1 85 ? 9.291 -16.702 -15.335 1.00 87.69 85 ARG A CA 1
ATOM 653 C C . ARG A 1 85 ? 9.955 -15.336 -15.451 1.00 87.69 85 ARG A C 1
ATOM 655 O O . ARG A 1 85 ? 10.187 -14.872 -16.565 1.00 87.69 85 ARG A O 1
ATOM 662 N N . ALA A 1 86 ? 10.289 -14.734 -14.311 1.00 84.56 86 ALA A N 1
ATOM 663 C CA . ALA A 1 86 ? 10.955 -13.431 -14.256 1.00 84.56 86 ALA A CA 1
ATOM 664 C C . ALA A 1 86 ? 12.371 -13.466 -14.846 1.00 84.56 86 ALA A C 1
ATOM 666 O O . ALA A 1 86 ? 12.759 -12.558 -15.582 1.00 84.56 86 ALA A O 1
ATOM 667 N N . ASP A 1 87 ? 13.120 -14.531 -14.552 1.00 85.12 87 ASP A N 1
ATOM 668 C CA . ASP A 1 87 ? 14.446 -14.778 -15.111 1.00 85.12 87 ASP A CA 1
ATOM 669 C C . ASP A 1 87 ? 14.464 -16.106 -15.891 1.00 85.12 87 ASP A C 1
ATOM 671 O O . ASP A 1 87 ? 14.768 -17.155 -15.322 1.00 85.12 87 ASP A O 1
ATOM 675 N N . PRO A 1 88 ? 14.051 -16.104 -17.171 1.00 86.38 88 PRO A N 1
ATOM 676 C CA . PRO A 1 88 ? 14.130 -17.285 -18.015 1.00 86.38 88 PRO A CA 1
ATOM 677 C C . PRO A 1 88 ? 15.547 -17.477 -18.575 1.00 86.38 88 PRO A C 1
ATOM 679 O O . PRO A 1 88 ? 16.243 -16.514 -18.919 1.00 86.38 88 PRO A O 1
ATOM 682 N N . ASP A 1 89 ? 15.935 -18.738 -18.762 1.00 87.56 89 ASP A N 1
ATOM 683 C CA . ASP A 1 89 ? 17.187 -19.093 -19.426 1.00 87.56 89 ASP A CA 1
ATOM 684 C C . ASP A 1 89 ? 17.262 -18.503 -20.842 1.00 87.56 89 ASP A C 1
ATOM 686 O O . ASP A 1 89 ? 16.281 -18.464 -21.588 1.00 87.56 89 ASP A O 1
ATOM 690 N N . GLY A 1 90 ? 18.453 -18.039 -21.227 1.00 85.69 90 GLY A N 1
ATOM 691 C CA . GLY A 1 90 ? 18.698 -17.491 -22.563 1.00 85.69 90 GLY A CA 1
ATOM 692 C C . GLY A 1 90 ? 18.173 -16.070 -22.790 1.00 85.69 90 GLY A C 1
ATOM 693 O O . GLY A 1 90 ? 18.144 -15.617 -23.936 1.00 85.69 90 GLY A O 1
ATOM 694 N N . ARG A 1 91 ? 17.781 -15.331 -21.738 1.00 82.38 91 ARG A N 1
ATOM 695 C CA . ARG A 1 91 ? 17.365 -13.928 -21.891 1.00 82.38 91 ARG A CA 1
ATOM 696 C C . ARG A 1 91 ? 18.486 -13.075 -22.499 1.00 82.38 91 ARG A C 1
ATOM 698 O O . ARG A 1 91 ? 19.584 -12.954 -21.956 1.00 82.38 91 ARG A O 1
ATOM 705 N N . GLY A 1 92 ? 18.195 -12.432 -23.625 1.00 81.12 92 GLY A N 1
ATOM 706 C CA . GLY A 1 92 ? 19.057 -11.409 -24.209 1.00 81.12 92 GLY A CA 1
ATOM 707 C C . GLY A 1 92 ? 18.719 -10.033 -23.638 1.00 81.12 92 GLY A C 1
ATOM 708 O O . GLY A 1 92 ? 17.555 -9.654 -23.588 1.00 81.12 92 GLY A O 1
ATOM 709 N N . ARG A 1 93 ? 19.727 -9.242 -23.246 1.00 79.44 93 ARG A N 1
ATOM 710 C CA . ARG A 1 93 ? 19.530 -7.820 -22.878 1.00 79.44 93 ARG A CA 1
ATOM 711 C C . ARG A 1 93 ? 19.528 -6.876 -24.085 1.00 79.44 93 ARG A C 1
ATOM 713 O O . ARG A 1 93 ? 19.333 -5.675 -23.930 1.00 79.44 93 ARG A O 1
ATOM 720 N N . ARG A 1 94 ? 19.776 -7.407 -25.285 1.00 79.44 94 ARG A N 1
ATOM 721 C CA . ARG A 1 94 ? 19.847 -6.636 -26.526 1.00 79.44 94 ARG A CA 1
ATOM 722 C C . ARG A 1 94 ? 18.467 -6.573 -27.168 1.00 79.44 94 ARG A C 1
ATOM 724 O O . ARG A 1 94 ? 17.910 -7.605 -27.531 1.00 7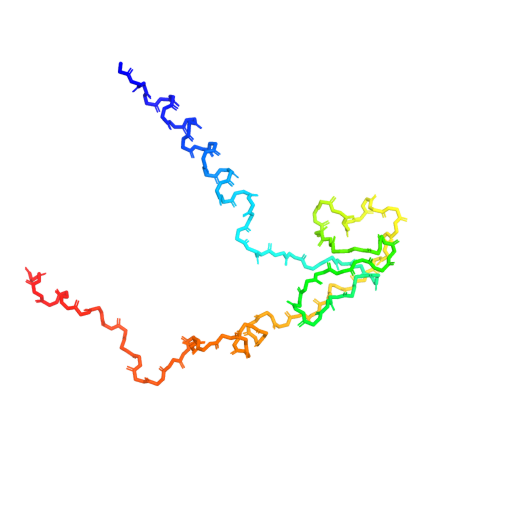9.44 94 ARG A O 1
ATOM 731 N N . GLN A 1 95 ? 17.942 -5.364 -27.336 1.00 79.38 95 GLN A N 1
ATOM 732 C CA . GLN A 1 95 ? 16.722 -5.150 -28.106 1.00 79.38 95 GLN A CA 1
ATOM 733 C C . GLN A 1 95 ? 16.982 -5.500 -29.578 1.00 79.38 95 GLN A C 1
ATOM 735 O O . GLN A 1 95 ? 17.905 -4.972 -30.202 1.00 79.38 95 GLN A O 1
ATOM 740 N N . SER A 1 96 ? 16.188 -6.419 -30.126 1.00 81.62 96 SER A N 1
ATOM 741 C CA . SER A 1 96 ? 16.283 -6.827 -31.527 1.00 81.62 96 SER A CA 1
ATOM 742 C C . SER A 1 96 ? 15.968 -5.652 -32.457 1.00 81.62 96 SER A C 1
ATOM 744 O O . SER A 1 96 ? 14.975 -4.956 -32.261 1.00 81.62 96 SER A O 1
ATOM 746 N N . GLY A 1 97 ? 16.791 -5.448 -33.489 1.00 80.19 97 GLY A N 1
ATOM 747 C CA . GLY A 1 97 ? 16.515 -4.488 -34.559 1.00 80.19 97 GLY A CA 1
ATOM 748 C C . GLY A 1 97 ? 16.991 -3.055 -34.314 1.00 80.19 97 GLY A C 1
ATOM 749 O O . GLY A 1 97 ? 16.824 -2.230 -35.209 1.00 80.19 97 GLY A O 1
ATOM 750 N N . LEU A 1 98 ? 17.621 -2.750 -33.171 1.00 81.94 98 LEU A N 1
ATOM 751 C CA . LEU A 1 98 ? 18.287 -1.452 -32.974 1.00 81.94 98 LEU A CA 1
ATOM 752 C C . LEU A 1 98 ? 19.536 -1.286 -33.851 1.00 81.94 98 LEU A C 1
ATOM 754 O O . LEU A 1 98 ? 19.890 -0.168 -34.198 1.00 81.94 98 LEU A O 1
ATOM 758 N N . ASP A 1 99 ? 20.156 -2.388 -34.277 1.00 80.19 99 ASP A N 1
ATOM 759 C CA . ASP A 1 99 ? 21.260 -2.394 -35.248 1.00 80.19 99 ASP A CA 1
ATOM 760 C C . ASP A 1 99 ? 20.909 -1.781 -36.608 1.00 80.19 99 ASP A C 1
ATOM 762 O O . ASP A 1 99 ? 21.819 -1.425 -37.350 1.00 80.19 99 ASP A O 1
ATOM 766 N N . ARG A 1 100 ? 19.621 -1.647 -36.957 1.00 80.88 100 ARG A N 1
ATOM 767 C CA . ARG A 1 100 ? 19.223 -1.115 -38.271 1.00 80.88 100 ARG A CA 1
ATOM 768 C C . ARG A 1 100 ? 19.244 0.412 -38.357 1.00 80.88 100 ARG A C 1
ATOM 770 O O . ARG A 1 100 ? 19.127 0.943 -39.457 1.00 80.88 100 ARG A O 1
ATOM 777 N N . PHE A 1 101 ? 19.299 1.097 -37.217 1.00 79.94 101 PHE A N 1
ATOM 778 C CA . PHE A 1 101 ? 19.272 2.556 -37.117 1.00 79.94 101 PHE A CA 1
ATOM 779 C C . PHE A 1 101 ? 20.667 3.052 -36.719 1.00 79.94 101 PHE A C 1
ATOM 781 O O . PHE A 1 101 ? 20.851 3.562 -35.615 1.00 79.94 101 PHE A O 1
ATOM 788 N N . GLY A 1 102 ? 21.651 2.789 -37.584 1.00 61.84 102 GLY A N 1
ATOM 789 C CA . GLY A 1 102 ? 23.000 3.353 -37.474 1.00 61.84 102 GLY A CA 1
ATOM 790 C C . GLY A 1 102 ? 23.013 4.856 -37.709 1.00 61.84 102 GLY A C 1
ATOM 791 O O . GLY A 1 102 ? 22.204 5.320 -38.545 1.00 61.84 102 GLY A O 1
#

Secondary structure (DSSP, 8-state):
---HHHHHHHHHHHHHHHHSS-SS-PPPPSBTTB---TT---EETTTTEE--HHHHSSTTSTT--B-PPP---HHHHHHHH-S--SS-TT---SPTTGGG--

pLDDT: mean 86.1, std 10.75, range [47.12, 96.44]

Foldseek 3Di:
DDDPVNVVVVVVVCCCVVPVVPPPPAFAAQAPQFDQDLLRFTAGNVVRGGDGQVPAADPPHPRGDGHGGDDDDNVVSVCVPDPDDPDDPPDDPDDPPPVVVD